Protein AF-A0A5J5BU52-F1 (afdb_monomer_lite)

pLDDT: mean 92.19, std 5.35, range [59.34, 97.56]

Radius of gyration: 17.43 Å; chains: 1; bounding box: 50×38×38 Å

Foldseek 3Di:
DWDWQWKDQAPVDIDGFFAPVQQVPWDQDPDNQKTARCDTPDPVSHRPIFGQQSQKDFQLRRAKIWTATVVQLKIKMKGFPDCPQAFDDRRDMDGAAHHHRDGDDDRFDCPPPHCVRPDDDDDVGDDDDDDDDMDMDMDGDDNPDDSCVNDDRD

InterPro domains:
  IPR010325 Rhamnogalacturonate lyase [PF06045] (3-49)
  IPR011013 Galactose mutarotase-like domain superfamily [SSF74650] (49-140)
  IPR014718 Glycoside hydrolase-type carbohydrate-binding [G3DSA:2.70.98.10] (10-143)

Structure (mmCIF, N/CA/C/O backbone):
data_AF-A0A5J5BU52-F1
#
_entry.id   AF-A0A5J5BU52-F1
#
loop_
_atom_site.group_PDB
_atom_site.id
_atom_site.type_symbol
_atom_site.label_atom_id
_atom_site.label_alt_id
_atom_site.label_comp_id
_atom_site.label_asym_id
_atom_site.label_entity_id
_atom_site.label_seq_id
_atom_site.pdbx_PDB_ins_code
_atom_site.Cartn_x
_atom_site.Cartn_y
_atom_site.Cartn_z
_atom_site.occupancy
_atom_site.B_iso_or_equiv
_atom_site.auth_seq_id
_atom_site.auth_comp_id
_atom_site.auth_asym_id
_atom_site.auth_atom_id
_atom_site.pdbx_PDB_model_num
ATOM 1 N N . MET A 1 1 ? -2.222 9.642 22.858 1.00 59.34 1 MET A N 1
ATOM 2 C CA . MET A 1 1 ? -1.343 9.165 21.768 1.00 59.34 1 MET A CA 1
ATOM 3 C C . MET A 1 1 ? -2.234 8.861 20.577 1.00 59.34 1 MET A C 1
ATOM 5 O O . MET A 1 1 ? -3.210 8.148 20.773 1.00 59.34 1 MET A O 1
ATOM 9 N N . ILE A 1 2 ? -1.954 9.452 19.412 1.00 63.47 2 ILE A N 1
ATOM 10 C CA . ILE A 1 2 ? -2.696 9.210 18.162 1.00 63.47 2 ILE A CA 1
ATOM 11 C C . ILE A 1 2 ? -2.453 7.757 17.750 1.00 63.47 2 ILE A C 1
ATOM 13 O O . ILE A 1 2 ? -1.299 7.331 17.735 1.00 63.47 2 ILE A O 1
ATOM 17 N N . ARG A 1 3 ? -3.508 6.996 17.443 1.00 82.25 3 ARG A N 1
ATOM 18 C CA . ARG A 1 3 ? -3.367 5.606 16.986 1.00 82.25 3 ARG A CA 1
ATOM 19 C C . ARG A 1 3 ? -4.139 5.368 15.695 1.00 82.25 3 ARG A C 1
ATOM 21 O O . ARG A 1 3 ? -5.368 5.311 15.680 1.00 82.25 3 ARG A O 1
ATOM 28 N N . PHE A 1 4 ? -3.401 5.253 14.605 1.00 90.44 4 PHE A N 1
ATOM 29 C CA . PHE A 1 4 ? -3.936 4.864 13.310 1.00 90.44 4 PHE A CA 1
ATOM 30 C C . PHE A 1 4 ? -4.100 3.347 13.292 1.00 90.44 4 PHE A C 1
ATOM 32 O O . PHE A 1 4 ? -3.116 2.617 13.343 1.00 90.44 4 PHE A O 1
ATOM 39 N N . HIS A 1 5 ? -5.346 2.889 13.255 1.00 90.56 5 HIS A N 1
ATOM 40 C CA . HIS A 1 5 ? -5.676 1.462 13.308 1.00 90.56 5 HIS A CA 1
ATOM 41 C C . HIS A 1 5 ? -6.376 0.972 12.053 1.00 90.56 5 HIS A C 1
ATOM 43 O O . HIS A 1 5 ? -6.448 -0.230 11.839 1.00 90.56 5 HIS A O 1
ATOM 49 N N . TYR A 1 6 ? -6.927 1.878 11.248 1.00 94.06 6 TYR A N 1
ATOM 50 C CA . TYR A 1 6 ? -7.741 1.516 10.102 1.00 94.06 6 TYR A CA 1
ATOM 51 C C . TYR A 1 6 ? -7.046 1.964 8.828 1.00 94.06 6 TYR A C 1
ATOM 53 O O . TYR A 1 6 ? -6.770 3.150 8.650 1.00 94.06 6 TYR A O 1
ATOM 61 N N . MET A 1 7 ? -6.773 1.001 7.963 1.00 95.50 7 MET A N 1
ATOM 62 C CA . MET A 1 7 ? -6.045 1.161 6.715 1.00 95.50 7 MET A CA 1
ATOM 63 C C . MET A 1 7 ? -6.998 0.946 5.541 1.00 95.50 7 MET A C 1
ATOM 65 O O . MET A 1 7 ? -7.914 0.121 5.617 1.00 95.50 7 MET A O 1
ATOM 69 N N . ALA A 1 8 ? -6.781 1.695 4.464 1.00 95.75 8 ALA A N 1
ATOM 70 C CA . ALA A 1 8 ? -7.504 1.577 3.208 1.00 95.75 8 ALA A CA 1
ATOM 71 C C . ALA A 1 8 ? -6.514 1.594 2.036 1.00 95.75 8 ALA A C 1
ATOM 73 O O . ALA A 1 8 ? -5.768 2.557 1.868 1.00 95.75 8 ALA A O 1
ATOM 74 N N . VAL A 1 9 ? -6.527 0.529 1.229 1.00 95.00 9 VAL A N 1
ATOM 75 C CA . VAL A 1 9 ? -5.696 0.393 0.010 1.00 95.00 9 VAL A CA 1
ATOM 76 C C . VAL A 1 9 ? -6.522 0.318 -1.272 1.00 95.00 9 VAL A C 1
ATOM 78 O O . VAL A 1 9 ? -5.978 0.353 -2.366 1.00 95.00 9 VAL A O 1
ATOM 81 N N . SER A 1 10 ? -7.839 0.162 -1.146 1.00 93.38 10 SER A N 1
ATOM 82 C CA . SER A 1 10 ? -8.827 0.322 -2.221 1.00 93.38 10 SER A CA 1
ATOM 83 C C . SER A 1 10 ? -10.210 0.485 -1.589 1.00 93.38 10 SER A C 1
ATOM 85 O O . SER A 1 10 ? -10.400 0.135 -0.418 1.00 93.38 10 SER A O 1
ATOM 87 N N . ASP A 1 11 ? -11.202 0.921 -2.361 1.00 91.88 11 ASP A N 1
ATOM 88 C CA . ASP A 1 11 ? -12.596 0.979 -1.899 1.00 91.88 11 ASP A CA 1
ATOM 89 C C . ASP A 1 11 ? -13.130 -0.376 -1.368 1.00 91.88 11 ASP A C 1
ATOM 91 O O . ASP A 1 11 ? -14.048 -0.403 -0.549 1.00 91.88 11 ASP A O 1
ATOM 95 N N . GLN A 1 12 ? -12.537 -1.505 -1.781 1.00 92.75 12 GLN A N 1
ATOM 96 C CA . GLN A 1 12 ? -12.938 -2.861 -1.372 1.00 92.75 12 GLN A CA 1
ATOM 97 C C . GLN A 1 12 ? -12.016 -3.505 -0.325 1.00 92.75 12 GLN A C 1
ATOM 99 O O . GLN A 1 12 ? -12.385 -4.509 0.282 1.00 92.75 12 GLN A O 1
ATOM 104 N N . ARG A 1 13 ? -10.815 -2.957 -0.110 1.00 93.31 13 ARG A N 1
ATOM 105 C CA . ARG A 1 13 ? -9.815 -3.506 0.819 1.00 93.31 13 ARG A CA 1
ATOM 106 C C . ARG A 1 13 ? -9.471 -2.464 1.861 1.00 93.31 13 ARG A C 1
ATOM 108 O O . ARG A 1 13 ? -8.596 -1.617 1.673 1.00 93.31 13 ARG A O 1
ATOM 115 N N . GLN A 1 14 ? -10.213 -2.550 2.953 1.00 94.19 14 GLN A N 1
ATOM 116 C CA . GLN A 1 14 ? -10.088 -1.687 4.110 1.00 94.19 14 GLN A CA 1
ATOM 117 C C . GLN A 1 14 ? -10.271 -2.537 5.354 1.00 94.19 14 GLN A C 1
ATOM 119 O O . GLN A 1 14 ? -11.160 -3.390 5.391 1.00 94.19 14 GLN A O 1
ATOM 124 N N . ARG A 1 15 ? -9.437 -2.331 6.366 1.00 93.56 15 ARG A N 1
ATOM 125 C CA . ARG A 1 15 ? -9.494 -3.151 7.575 1.00 93.56 15 ARG A CA 1
ATOM 126 C C . ARG A 1 15 ? -8.829 -2.470 8.752 1.00 93.56 15 ARG A C 1
ATOM 128 O O . ARG A 1 15 ? -8.018 -1.559 8.593 1.00 93.56 15 ARG A O 1
ATOM 135 N N . ILE A 1 16 ? -9.145 -2.986 9.934 1.00 94.00 16 ILE A N 1
ATOM 136 C CA . ILE A 1 16 ? -8.312 -2.771 11.108 1.00 94.00 16 ILE A CA 1
ATOM 137 C C . ILE A 1 16 ? -7.019 -3.570 10.917 1.00 94.00 16 ILE A C 1
ATOM 139 O O . ILE A 1 16 ? -7.052 -4.743 10.528 1.00 94.00 16 ILE A O 1
ATOM 143 N N . MET A 1 17 ? -5.890 -2.916 11.152 1.00 93.69 17 MET A N 1
ATOM 144 C CA . MET A 1 17 ? -4.565 -3.513 11.060 1.00 93.69 17 MET A CA 1
ATOM 145 C C . MET A 1 17 ? -3.993 -3.788 12.449 1.00 93.69 17 MET A C 1
ATOM 147 O O . MET A 1 17 ? -4.330 -3.072 13.400 1.00 93.69 17 MET A O 1
ATOM 151 N N . PRO A 1 18 ? -3.114 -4.795 12.569 1.00 93.31 18 PRO A N 1
ATOM 152 C CA . PRO A 1 18 ? -2.301 -4.974 13.762 1.00 93.31 18 PRO A CA 1
ATOM 153 C C . PRO A 1 18 ? -1.381 -3.765 13.993 1.00 93.31 18 PRO A C 1
ATOM 155 O O . PRO A 1 18 ? -1.137 -2.946 13.101 1.00 93.31 18 PRO A O 1
ATOM 158 N N . MET A 1 19 ? -0.862 -3.660 15.209 1.00 90.12 19 MET A N 1
ATOM 159 C CA . MET A 1 19 ? 0.170 -2.697 15.590 1.00 90.12 19 MET A CA 1
ATOM 160 C C . MET A 1 19 ? 1.555 -3.344 15.526 1.00 90.12 19 MET A C 1
ATOM 162 O O . MET A 1 19 ? 1.668 -4.558 15.654 1.00 90.12 19 MET A O 1
ATOM 166 N N . ASP A 1 20 ? 2.621 -2.544 15.431 1.00 88.69 20 ASP A N 1
ATOM 167 C CA . ASP A 1 20 ? 4.004 -3.063 15.402 1.00 88.69 20 ASP A CA 1
ATOM 168 C C . ASP A 1 20 ? 4.318 -3.994 16.583 1.00 88.69 20 ASP A C 1
ATOM 170 O O . ASP A 1 20 ? 4.891 -5.069 16.412 1.00 88.69 20 ASP A O 1
ATOM 174 N N . VAL A 1 21 ? 3.852 -3.620 17.778 1.00 90.75 21 VAL A N 1
ATOM 175 C CA . VAL A 1 21 ? 4.002 -4.407 19.014 1.00 90.75 21 VAL A CA 1
ATOM 176 C C . VAL A 1 21 ? 3.324 -5.782 18.941 1.00 90.75 21 VAL A C 1
ATOM 178 O O . VAL A 1 21 ? 3.733 -6.716 19.630 1.00 90.75 21 VAL A O 1
ATOM 181 N N . ASP A 1 22 ? 2.312 -5.954 18.086 1.00 91.62 22 ASP A N 1
ATOM 182 C CA . ASP A 1 22 ? 1.635 -7.243 17.928 1.00 91.62 22 ASP A CA 1
ATOM 183 C C . ASP A 1 22 ? 2.549 -8.265 17.240 1.00 91.62 22 ASP A C 1
ATOM 185 O O . ASP A 1 22 ? 2.469 -9.460 17.538 1.00 91.62 22 ASP A O 1
ATOM 189 N N . GLY A 1 23 ? 3.461 -7.794 16.381 1.00 87.75 23 GLY A N 1
ATOM 190 C CA . GLY A 1 23 ? 4.464 -8.613 15.706 1.00 87.75 23 GLY A CA 1
ATOM 191 C C . GLY A 1 23 ? 5.505 -9.207 16.657 1.00 87.75 23 GLY A C 1
ATOM 192 O O . GLY A 1 23 ? 5.964 -10.325 16.434 1.00 87.75 23 GLY A O 1
ATOM 193 N N . GLU A 1 24 ? 5.823 -8.527 17.764 1.00 90.19 24 GLU A N 1
ATOM 194 C CA . GLU A 1 24 ? 6.816 -8.991 18.751 1.00 90.19 24 GLU A CA 1
ATOM 195 C C . GLU A 1 24 ? 6.393 -10.284 19.461 1.00 90.19 24 GLU A C 1
ATOM 197 O O . GLU A 1 24 ? 7.229 -11.073 19.903 1.00 90.19 24 GLU A O 1
ATOM 202 N N . THR A 1 25 ? 5.082 -10.511 19.569 1.00 91.69 25 THR A N 1
ATOM 203 C CA . THR A 1 25 ? 4.501 -11.709 20.197 1.00 91.69 25 THR A CA 1
ATOM 204 C C . THR A 1 25 ? 3.878 -12.667 19.181 1.00 91.69 25 THR A C 1
ATOM 206 O O . THR A 1 25 ? 3.314 -13.704 19.554 1.00 91.69 25 THR A O 1
ATOM 209 N N . ALA A 1 26 ? 3.952 -12.335 17.893 1.00 94.75 26 ALA A N 1
ATOM 210 C CA . ALA A 1 26 ? 3.406 -13.151 16.827 1.00 94.75 26 ALA A CA 1
ATOM 211 C C . ALA A 1 26 ? 4.261 -14.405 16.588 1.00 94.75 26 ALA A C 1
ATOM 213 O O . ALA A 1 26 ? 5.469 -14.444 16.824 1.00 94.75 26 ALA A O 1
ATOM 214 N N . GLN A 1 27 ? 3.616 -15.463 16.108 1.00 96.62 27 GLN A N 1
ATOM 215 C CA . GLN A 1 27 ? 4.292 -16.684 15.700 1.00 96.62 27 GLN A CA 1
ATOM 216 C C . GLN A 1 27 ? 4.736 -16.534 14.246 1.00 96.62 27 GLN A C 1
ATOM 218 O O . GLN A 1 27 ? 3.895 -16.446 13.353 1.00 96.62 27 GLN A O 1
ATOM 223 N N . LYS A 1 28 ? 6.045 -16.554 14.000 1.00 95.50 28 LYS A N 1
ATOM 224 C CA . LYS A 1 28 ? 6.584 -16.605 12.638 1.00 95.50 28 LYS A CA 1
ATOM 225 C C . LYS A 1 28 ? 6.115 -17.878 11.921 1.00 95.50 28 LYS A C 1
ATOM 227 O O . LYS A 1 28 ? 6.121 -18.954 12.523 1.00 95.50 28 LYS A O 1
ATOM 232 N N . LEU A 1 29 ? 5.702 -17.738 10.665 1.00 95.62 29 LEU A N 1
ATOM 233 C CA . LEU A 1 29 ? 5.310 -18.850 9.799 1.00 95.62 29 LEU A CA 1
ATOM 234 C C . LEU A 1 29 ? 6.469 -19.247 8.868 1.00 95.62 29 LEU A C 1
ATOM 236 O O . LEU A 1 29 ? 7.588 -18.750 9.007 1.00 95.62 29 LEU A O 1
ATOM 240 N N . ASP A 1 30 ? 6.211 -20.162 7.934 1.00 94.81 30 ASP A N 1
ATOM 241 C CA . ASP A 1 30 ? 7.237 -20.690 7.024 1.00 94.81 30 ASP A CA 1
ATOM 242 C C . ASP A 1 30 ? 7.839 -19.603 6.120 1.00 94.81 30 ASP A C 1
ATOM 244 O O . ASP A 1 30 ? 9.037 -19.620 5.831 1.00 94.81 30 ASP A O 1
ATOM 248 N N . TYR A 1 31 ? 7.025 -18.624 5.715 1.00 91.75 31 TYR A N 1
ATOM 249 C CA . TYR A 1 31 ? 7.482 -17.459 4.963 1.00 91.75 31 TYR A CA 1
ATOM 250 C C . TYR A 1 31 ? 7.903 -16.340 5.919 1.00 91.75 31 TYR A C 1
ATOM 252 O O . TYR A 1 31 ? 7.151 -16.008 6.839 1.00 91.75 31 TYR A O 1
ATOM 260 N N . PRO A 1 32 ? 9.089 -15.735 5.731 1.00 89.19 32 PRO A N 1
ATOM 261 C CA . PRO A 1 32 ? 9.602 -14.737 6.660 1.00 89.19 32 PRO A CA 1
ATOM 262 C C . PRO A 1 32 ? 8.767 -13.455 6.714 1.00 89.19 32 PRO A C 1
ATOM 264 O O . PRO A 1 32 ? 8.849 -12.740 7.709 1.00 89.19 32 PRO A O 1
ATOM 267 N N . GLU A 1 33 ? 7.975 -13.184 5.680 1.00 90.62 33 GLU A N 1
ATOM 268 C CA . GLU A 1 33 ? 7.054 -12.055 5.592 1.00 90.62 33 GLU A CA 1
ATOM 269 C C . GLU A 1 33 ? 5.709 -12.284 6.293 1.00 90.62 33 GLU A C 1
ATOM 271 O O . GLU A 1 33 ? 4.949 -11.325 6.423 1.00 90.62 33 GLU A O 1
ATOM 276 N N . ALA A 1 34 ? 5.416 -13.514 6.733 1.00 94.00 34 ALA A N 1
ATOM 277 C CA . ALA A 1 34 ? 4.131 -13.898 7.302 1.00 94.00 34 ALA A CA 1
ATOM 278 C C . ALA A 1 34 ? 4.245 -14.273 8.785 1.00 94.00 34 ALA A C 1
ATOM 280 O O . ALA A 1 34 ? 5.073 -15.094 9.200 1.00 94.00 34 ALA A O 1
ATOM 281 N N . VAL A 1 35 ? 3.352 -13.715 9.596 1.00 95.44 35 VAL A N 1
ATOM 282 C CA . VAL A 1 35 ? 3.259 -13.998 11.029 1.00 95.44 35 VAL A CA 1
ATOM 283 C C . VAL A 1 35 ? 1.814 -14.258 11.432 1.00 95.44 35 VAL A C 1
ATOM 285 O O . VAL A 1 35 ? 0.881 -13.664 10.903 1.00 95.44 35 VAL A O 1
ATOM 288 N N . ARG A 1 36 ? 1.608 -15.146 12.404 1.00 97.12 36 ARG A N 1
ATOM 289 C CA . ARG A 1 36 ? 0.299 -15.391 13.010 1.00 97.12 36 ARG A CA 1
ATOM 290 C C . ARG A 1 36 ? 0.177 -14.660 14.337 1.00 97.12 36 ARG A C 1
ATOM 292 O O . ARG A 1 36 ? 0.970 -14.881 15.253 1.00 97.12 36 ARG A O 1
ATOM 299 N N . LEU A 1 37 ? -0.860 -13.847 14.480 1.00 96.75 37 LEU A N 1
ATOM 300 C CA . LEU A 1 37 ? -1.086 -13.033 15.671 1.00 96.75 37 LEU A CA 1
ATOM 301 C C . LEU A 1 37 ? -1.575 -13.909 16.831 1.00 96.75 37 LEU A C 1
ATOM 303 O O . LEU A 1 37 ? -2.679 -14.453 16.792 1.00 96.75 37 LEU A O 1
ATOM 307 N N . THR A 1 38 ? -0.768 -14.065 17.884 1.00 97.25 38 THR A N 1
ATOM 308 C CA . THR A 1 38 ? -1.120 -14.946 19.018 1.00 97.25 38 THR A CA 1
ATOM 309 C C . THR A 1 38 ? -1.726 -14.189 20.201 1.00 97.25 38 THR A C 1
ATOM 311 O O . THR A 1 38 ? -2.645 -14.696 20.856 1.00 97.25 38 THR A O 1
ATOM 314 N N . LYS A 1 39 ? -1.230 -12.974 20.465 1.00 95.94 39 LYS A N 1
ATOM 315 C CA . LYS A 1 39 ? -1.659 -12.082 21.552 1.00 95.94 39 LYS A CA 1
ATOM 316 C C . LYS A 1 39 ? -1.714 -10.613 21.086 1.00 95.94 39 LYS A C 1
ATOM 318 O O . LYS A 1 39 ? -1.041 -9.775 21.680 1.00 95.94 39 LYS A O 1
ATOM 323 N N . PRO A 1 40 ? -2.481 -10.293 20.028 1.00 94.75 40 PRO A N 1
ATOM 324 C CA . PRO A 1 40 ? -2.558 -8.925 19.528 1.00 94.75 40 PRO A CA 1
ATOM 325 C C . PRO A 1 40 ? -3.216 -7.981 20.541 1.00 94.75 40 PRO A C 1
ATOM 327 O O . PRO A 1 40 ? -4.086 -8.379 21.321 1.00 94.75 40 PRO A O 1
ATOM 330 N N . THR A 1 41 ? -2.837 -6.709 20.475 1.00 92.81 41 THR A N 1
ATOM 331 C CA . THR A 1 41 ? -3.437 -5.595 21.216 1.00 92.81 41 THR A CA 1
ATOM 332 C C . THR A 1 41 ? -4.922 -5.426 20.910 1.00 92.81 41 THR A C 1
ATOM 334 O O . THR A 1 41 ? -5.674 -5.043 21.807 1.00 92.81 41 THR A O 1
ATOM 337 N N . ASN A 1 42 ? -5.363 -5.751 19.687 1.00 92.94 42 ASN A N 1
ATOM 338 C CA . ASN A 1 42 ? -6.774 -5.947 19.358 1.00 92.94 42 ASN A CA 1
ATOM 339 C C . ASN A 1 42 ? -7.128 -7.451 19.375 1.00 92.94 42 ASN A C 1
ATOM 341 O O . ASN A 1 42 ? -6.740 -8.164 18.446 1.00 92.94 42 ASN A O 1
ATOM 345 N N . PRO A 1 43 ? -7.906 -7.939 20.363 1.00 95.06 43 PRO A N 1
ATOM 346 C CA . PRO A 1 43 ? -8.269 -9.353 20.476 1.00 95.06 43 PRO A CA 1
ATOM 347 C C . PRO A 1 43 ? -9.015 -9.933 19.269 1.00 95.06 43 PRO A C 1
ATOM 349 O O . PRO A 1 43 ? -8.949 -11.143 19.063 1.00 95.06 43 PRO A O 1
ATOM 352 N N . GLU A 1 44 ? -9.703 -9.104 18.476 1.00 96.00 44 GLU A N 1
ATOM 353 C CA . GLU A 1 44 ? -10.424 -9.550 17.274 1.00 96.00 44 GLU A CA 1
ATOM 354 C C . GLU A 1 44 ? -9.479 -10.092 16.194 1.00 96.00 44 GLU A C 1
ATOM 356 O O . GLU A 1 44 ? -9.861 -10.983 15.445 1.00 96.00 44 GLU A O 1
ATOM 361 N N . LEU A 1 45 ? -8.226 -9.624 16.168 1.00 95.50 45 LEU A N 1
ATOM 362 C CA . LEU A 1 45 ? -7.211 -10.054 15.202 1.00 95.50 45 LEU A CA 1
ATOM 363 C C . LEU A 1 45 ? -6.534 -11.377 15.600 1.00 95.50 45 LEU A C 1
ATOM 365 O O . LEU A 1 45 ? -5.630 -11.865 14.919 1.00 95.50 45 LEU A O 1
ATOM 369 N N . LYS A 1 46 ? -6.899 -11.959 16.747 1.00 97.31 46 LYS A N 1
ATOM 370 C CA . LYS A 1 46 ? -6.219 -13.143 17.272 1.00 97.31 46 LYS A CA 1
ATOM 371 C C . LYS A 1 46 ? -6.407 -14.337 16.340 1.00 97.31 46 LYS A C 1
ATOM 373 O O . LYS A 1 46 ? -7.517 -14.778 16.066 1.00 97.31 46 LYS A O 1
ATOM 378 N N . GLY A 1 47 ? -5.289 -14.941 15.957 1.00 96.75 47 GLY A N 1
ATOM 379 C CA . GLY A 1 47 ? -5.234 -16.109 15.090 1.00 96.75 47 GLY A CA 1
ATOM 380 C C . GLY A 1 47 ? -5.166 -15.776 13.604 1.00 96.75 47 GLY A C 1
ATOM 381 O O . GLY A 1 47 ? -4.898 -16.705 12.837 1.00 96.75 47 GLY A O 1
ATOM 382 N N . GLU A 1 48 ? -5.350 -14.508 13.220 1.00 96.00 48 GLU A N 1
ATOM 383 C CA . GLU A 1 48 ? -5.144 -14.040 11.852 1.00 96.00 48 GLU A CA 1
ATOM 384 C C . GLU A 1 48 ? -3.669 -14.109 11.450 1.00 96.00 48 GLU A C 1
ATOM 386 O O . GLU A 1 48 ? -2.764 -14.085 12.292 1.00 96.00 48 GLU A O 1
ATOM 391 N N . VAL A 1 49 ? -3.448 -14.202 10.140 1.00 94.81 49 VAL A N 1
ATOM 392 C CA . VAL A 1 49 ? -2.125 -14.109 9.529 1.00 94.81 49 VAL A CA 1
ATOM 393 C C . VAL A 1 49 ? -1.960 -12.705 8.971 1.00 94.81 49 VAL A C 1
ATOM 395 O O . VAL A 1 49 ? -2.738 -12.294 8.110 1.00 94.81 49 VAL A O 1
ATOM 398 N N . ASP A 1 50 ? -0.950 -12.000 9.461 1.00 93.31 50 ASP A N 1
ATOM 399 C CA . ASP A 1 50 ? -0.456 -10.760 8.875 1.00 93.31 50 ASP A CA 1
ATOM 400 C C . ASP A 1 50 ? 0.692 -11.105 7.925 1.00 93.31 50 ASP A C 1
ATOM 402 O O . ASP A 1 50 ? 1.584 -11.882 8.274 1.00 93.31 50 ASP A O 1
ATOM 406 N N . ASP A 1 51 ? 0.633 -10.582 6.705 1.00 92.38 51 ASP A N 1
ATOM 407 C CA . ASP A 1 51 ? 1.646 -10.804 5.677 1.00 92.38 51 ASP A CA 1
ATOM 408 C C . ASP A 1 51 ? 1.862 -9.507 4.895 1.00 92.38 51 ASP A C 1
ATOM 410 O O . ASP A 1 51 ? 0.911 -8.866 4.432 1.00 92.38 51 ASP A O 1
ATOM 414 N N . LYS A 1 52 ? 3.137 -9.148 4.725 1.00 86.44 52 LYS A N 1
ATOM 415 C CA . LYS A 1 52 ? 3.608 -7.957 4.006 1.00 86.44 52 LYS A CA 1
ATOM 416 C C . LYS A 1 52 ? 2.915 -7.734 2.651 1.00 86.44 52 LYS A C 1
ATOM 418 O O . LYS A 1 52 ? 2.682 -6.590 2.259 1.00 86.44 52 LYS A O 1
ATOM 423 N N . TYR A 1 53 ? 2.607 -8.796 1.912 1.00 92.19 53 TYR A N 1
ATOM 424 C CA . TYR A 1 53 ? 2.056 -8.737 0.559 1.00 92.19 53 TYR A CA 1
ATOM 425 C C . TYR A 1 53 ? 0.528 -8.585 0.515 1.00 92.19 53 TYR A C 1
ATOM 427 O O . TYR A 1 53 ? -0.011 -8.270 -0.551 1.00 92.19 53 TYR A O 1
ATOM 435 N N . GLN A 1 54 ? -0.183 -8.706 1.646 1.00 91.75 54 GLN A N 1
ATOM 436 C CA . GLN A 1 54 ? -1.642 -8.492 1.709 1.00 91.75 54 GLN A CA 1
ATOM 437 C C . GLN A 1 54 ? -2.053 -7.068 1.309 1.00 91.75 54 GLN A C 1
ATOM 439 O O . GLN A 1 54 ? -3.158 -6.849 0.809 1.00 91.75 54 GLN A O 1
ATOM 444 N N . CYS A 1 55 ? -1.148 -6.106 1.486 1.00 93.31 55 CYS A N 1
ATOM 445 C CA . CYS A 1 55 ? -1.332 -4.706 1.115 1.00 93.31 55 CYS A CA 1
ATOM 446 C C . CYS A 1 55 ? -0.706 -4.355 -0.248 1.00 93.31 55 CYS A C 1
ATOM 448 O O . CYS A 1 55 ? -0.413 -3.187 -0.507 1.00 93.31 55 CYS A O 1
ATOM 450 N N . SER A 1 56 ? -0.467 -5.332 -1.127 1.00 95.56 56 SER A N 1
ATOM 451 C CA . SER A 1 56 ? -0.033 -5.051 -2.501 1.00 95.56 56 SER A CA 1
ATOM 452 C C . SER A 1 56 ? -1.210 -4.772 -3.444 1.00 95.56 56 SER A C 1
ATOM 454 O O . SER A 1 56 ? -2.342 -5.219 -3.219 1.00 95.56 56 SER A O 1
ATOM 456 N N . CYS A 1 57 ? -0.973 -4.005 -4.504 1.00 95.31 57 CYS A N 1
ATOM 457 C CA . CYS A 1 57 ? -1.930 -3.813 -5.591 1.00 95.31 57 CYS A CA 1
ATOM 458 C C . CYS A 1 57 ? -1.213 -3.612 -6.927 1.00 95.31 57 CYS A C 1
ATOM 460 O O . CYS A 1 57 ? -0.013 -3.344 -6.952 1.00 95.31 57 CYS A O 1
ATOM 462 N N . ASP A 1 58 ? -1.960 -3.761 -8.020 1.00 95.94 58 ASP A N 1
ATOM 463 C CA . ASP A 1 58 ? -1.482 -3.429 -9.358 1.00 95.94 58 ASP A CA 1
ATOM 464 C C . ASP A 1 58 ? -1.279 -1.910 -9.472 1.00 95.94 58 ASP A C 1
ATOM 466 O O . ASP A 1 58 ? -2.152 -1.130 -9.079 1.00 95.94 58 ASP A O 1
ATOM 470 N N . ASP A 1 59 ? -0.175 -1.477 -10.079 1.00 95.06 59 ASP A N 1
ATOM 471 C CA . ASP A 1 59 ? 0.175 -0.060 -10.215 1.00 95.06 59 ASP A CA 1
ATOM 472 C C . ASP A 1 59 ? -0.925 0.754 -10.907 1.00 95.06 59 ASP A C 1
ATOM 474 O O . ASP A 1 59 ? -1.186 1.899 -10.537 1.00 95.06 59 ASP A O 1
ATOM 478 N N . LYS A 1 60 ? -1.640 0.170 -11.879 1.00 95.06 60 LYS A N 1
ATOM 479 C CA . LYS A 1 60 ? -2.777 0.836 -12.542 1.00 95.06 60 LYS A CA 1
ATOM 480 C C . LYS A 1 60 ? -3.892 1.264 -11.574 1.00 95.06 60 LYS A C 1
ATOM 482 O O . LYS A 1 60 ? -4.597 2.227 -11.875 1.00 95.06 60 LYS A O 1
ATOM 487 N N . ASP A 1 61 ? -4.038 0.566 -10.449 1.00 95.38 61 ASP A N 1
ATOM 488 C CA . ASP A 1 61 ? -5.065 0.811 -9.433 1.00 95.38 61 ASP A CA 1
ATOM 489 C C . ASP A 1 61 ? -4.503 1.558 -8.207 1.00 95.38 61 ASP A C 1
ATOM 491 O O . ASP A 1 61 ? -5.267 2.029 -7.368 1.00 95.38 61 ASP A O 1
ATOM 495 N N . ASN A 1 62 ? -3.179 1.704 -8.094 1.00 95.00 62 ASN A N 1
ATOM 496 C CA . ASN A 1 62 ? -2.497 2.355 -6.975 1.00 95.00 62 ASN A CA 1
ATOM 497 C C . ASN A 1 62 ? -2.601 3.889 -7.049 1.00 95.00 62 ASN A C 1
ATOM 499 O O . ASN A 1 62 ? -1.642 4.569 -7.415 1.00 95.00 62 ASN A O 1
ATOM 503 N N . ARG A 1 63 ? -3.781 4.450 -6.753 1.00 94.56 63 ARG A N 1
ATOM 504 C CA . ARG A 1 63 ? -4.026 5.901 -6.865 1.00 94.56 63 ARG A CA 1
ATOM 505 C C . ARG A 1 63 ? -4.029 6.612 -5.524 1.00 94.56 63 ARG A C 1
ATOM 507 O O . ARG A 1 63 ? -3.361 7.634 -5.385 1.00 94.56 63 ARG A O 1
ATOM 514 N N . VAL A 1 64 ? -4.805 6.111 -4.567 1.00 96.44 64 VAL A N 1
ATOM 515 C CA . VAL A 1 64 ? -4.918 6.680 -3.222 1.00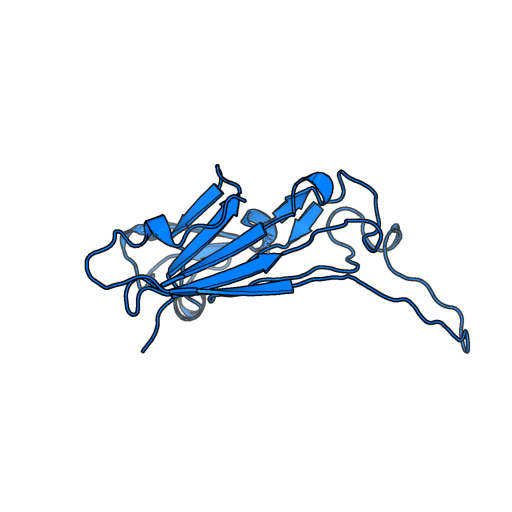 96.44 64 VAL A CA 1
ATOM 516 C C . VAL A 1 64 ? -4.962 5.544 -2.215 1.00 96.44 64 VAL A C 1
ATOM 518 O O . VAL A 1 64 ? -5.745 4.612 -2.356 1.00 96.44 64 VAL A O 1
ATOM 521 N N . HIS A 1 65 ? -4.146 5.637 -1.175 1.00 97.06 65 HIS A N 1
ATOM 522 C CA . HIS A 1 65 ? -4.164 4.704 -0.053 1.00 97.06 65 HIS A CA 1
ATOM 523 C C . HIS A 1 65 ? -3.688 5.401 1.207 1.00 97.06 65 HIS A C 1
ATOM 525 O O . HIS A 1 65 ? -2.984 6.411 1.157 1.00 97.06 65 HIS A O 1
ATOM 531 N N . GLY A 1 66 ? -4.085 4.887 2.360 1.00 96.38 66 GLY A N 1
ATOM 532 C CA . GLY A 1 66 ? -3.815 5.589 3.596 1.00 96.38 66 GLY A CA 1
ATOM 533 C C . GLY A 1 66 ? -4.445 4.966 4.817 1.00 96.38 66 GLY A C 1
ATOM 534 O O . GLY A 1 66 ? -4.874 3.812 4.828 1.00 96.38 66 GLY A O 1
ATOM 535 N N . TRP A 1 67 ? -4.471 5.772 5.867 1.00 96.00 67 TRP A N 1
ATOM 536 C CA . TRP A 1 67 ? -4.909 5.367 7.188 1.00 96.00 67 TRP A CA 1
ATOM 537 C C . TRP A 1 67 ? -5.759 6.445 7.826 1.00 96.00 67 TRP A C 1
ATOM 539 O O . TRP A 1 67 ? -5.573 7.639 7.588 1.00 96.00 67 TRP A O 1
ATOM 549 N N . ILE A 1 68 ? -6.640 6.011 8.720 1.00 94.69 68 ILE A N 1
ATOM 550 C CA . ILE A 1 68 ? -7.412 6.897 9.579 1.00 94.69 68 ILE A CA 1
ATOM 551 C C . ILE A 1 68 ? -7.189 6.545 11.051 1.00 94.69 68 ILE A C 1
ATOM 553 O O . ILE A 1 68 ? -7.029 5.385 11.446 1.00 94.69 68 ILE A O 1
ATOM 557 N N . CYS A 1 69 ? -7.172 7.586 11.868 1.00 91.56 69 CYS A N 1
ATOM 558 C CA . CYS A 1 69 ? -7.239 7.526 13.312 1.00 91.56 69 CYS A CA 1
ATOM 559 C C . CYS A 1 69 ? -8.635 7.988 13.733 1.00 91.56 69 CYS A C 1
ATOM 561 O O . CYS A 1 69 ? -9.188 8.929 13.165 1.00 91.56 69 CYS A O 1
ATOM 563 N N . TYR A 1 70 ? -9.215 7.308 14.718 1.00 88.38 70 TYR A N 1
ATOM 564 C CA . TYR A 1 70 ? -10.504 7.693 15.286 1.00 88.38 70 TYR A CA 1
ATOM 565 C C . TYR A 1 70 ? -10.352 8.828 16.309 1.00 88.38 70 TYR A C 1
ATOM 567 O O . TYR A 1 70 ? -11.215 9.698 16.396 1.00 88.38 70 TYR A O 1
ATOM 575 N N . GLU A 1 71 ? -9.242 8.835 17.055 1.00 87.12 71 GLU A N 1
ATOM 576 C CA . GLU A 1 71 ? -8.989 9.757 18.164 1.00 87.12 71 GLU A CA 1
ATOM 577 C C . GLU A 1 71 ? -7.510 10.196 18.210 1.00 87.12 71 GLU A C 1
ATOM 579 O O . GLU A 1 71 ? -6.649 9.453 18.700 1.00 87.12 71 GLU A O 1
ATOM 584 N N . PRO A 1 72 ? -7.183 11.413 17.731 1.00 88.81 72 PRO A N 1
ATOM 585 C CA . PRO A 1 72 ? -8.059 12.371 17.050 1.00 88.81 72 PRO A CA 1
ATOM 586 C C . PRO A 1 72 ? -8.533 11.863 15.680 1.00 88.81 72 PRO A C 1
ATOM 588 O O . PRO A 1 72 ? -7.861 11.052 15.048 1.00 88.81 72 PRO A O 1
ATOM 591 N N . ALA A 1 73 ? -9.676 12.373 15.214 1.00 92.12 73 ALA A N 1
ATOM 592 C CA . ALA A 1 73 ? -10.274 12.000 13.935 1.00 92.12 73 ALA A CA 1
ATOM 593 C C . ALA A 1 73 ? -9.496 12.612 12.754 1.00 92.12 73 ALA A C 1
ATOM 595 O O . ALA A 1 73 ? -9.890 13.637 12.200 1.00 92.12 73 ALA A O 1
ATOM 596 N N . VAL A 1 74 ? -8.379 11.981 12.387 1.00 93.94 74 VAL A N 1
ATOM 597 C CA . VAL A 1 74 ? -7.460 12.429 11.330 1.00 93.94 74 VAL A CA 1
ATOM 598 C C . VAL A 1 74 ? -7.154 11.310 10.341 1.00 93.94 74 VAL A C 1
ATOM 600 O O . VAL A 1 74 ? -7.152 10.136 10.707 1.00 93.94 74 VAL A O 1
ATOM 603 N N . GLY A 1 75 ? -6.865 11.664 9.093 1.00 94.69 75 GLY A N 1
ATOM 604 C CA . GLY A 1 75 ? -6.406 10.741 8.061 1.00 94.69 75 GLY A CA 1
ATOM 605 C C . GLY A 1 75 ? -5.087 11.191 7.443 1.00 94.69 75 GLY A C 1
ATOM 606 O O . GLY A 1 75 ? -4.805 12.391 7.378 1.00 94.69 75 GLY A O 1
ATOM 607 N N . PHE A 1 76 ? -4.285 10.227 6.992 1.00 94.75 76 PHE A N 1
ATOM 608 C CA . PHE A 1 76 ? -3.114 10.474 6.155 1.00 94.75 76 PHE A CA 1
ATOM 609 C C . PHE A 1 76 ? -3.129 9.564 4.933 1.00 94.75 76 PHE A C 1
ATOM 611 O O . PHE A 1 76 ? -3.434 8.375 5.035 1.00 94.75 76 PHE A O 1
ATOM 618 N N . TRP A 1 77 ? -2.790 10.135 3.783 1.00 96.75 77 TRP A N 1
ATOM 619 C CA . TRP A 1 77 ? -2.986 9.508 2.483 1.00 96.75 77 TRP A CA 1
ATOM 620 C C . TRP A 1 77 ? -1.781 9.741 1.586 1.00 96.75 77 TRP A C 1
ATOM 622 O O . TRP A 1 77 ? -1.252 10.852 1.529 1.00 96.75 77 TRP A O 1
ATOM 632 N N . MET A 1 78 ? -1.383 8.702 0.864 1.00 97.56 78 MET A N 1
ATOM 633 C CA . MET A 1 78 ? -0.486 8.778 -0.279 1.00 97.56 78 MET A CA 1
ATOM 634 C C . MET A 1 78 ? -1.329 8.872 -1.549 1.00 97.56 78 MET A C 1
ATOM 636 O O . MET A 1 78 ? -2.301 8.135 -1.699 1.00 97.56 78 MET A O 1
ATOM 640 N N . ILE A 1 79 ? -0.967 9.785 -2.448 1.00 97.44 79 ILE A N 1
ATOM 641 C CA . ILE A 1 79 ? -1.649 9.991 -3.724 1.00 97.44 79 ILE A CA 1
ATOM 642 C C . ILE A 1 79 ? -0.628 9.881 -4.853 1.00 97.44 79 ILE A C 1
ATOM 644 O O . ILE A 1 79 ? 0.301 10.690 -4.946 1.00 97.44 79 ILE A O 1
ATOM 648 N N . THR A 1 80 ? -0.867 8.929 -5.747 1.00 96.25 80 THR A N 1
ATOM 649 C CA . THR A 1 80 ? -0.091 8.695 -6.963 1.00 96.25 80 THR A CA 1
ATOM 650 C C . THR A 1 80 ? -0.968 9.027 -8.179 1.00 96.25 80 THR A C 1
ATOM 652 O O . THR A 1 80 ? -1.788 8.219 -8.615 1.00 96.25 80 THR A O 1
ATOM 655 N N . PRO A 1 81 ? -0.863 10.247 -8.733 1.00 94.38 81 PRO A N 1
ATOM 656 C CA . PRO A 1 81 ? -1.705 10.700 -9.842 1.00 94.38 81 PRO A CA 1
ATOM 657 C C . PRO A 1 81 ? -1.316 10.089 -11.197 1.00 94.38 81 PRO A C 1
ATOM 659 O O . PRO A 1 81 ? -2.127 10.112 -12.123 1.00 94.38 81 PRO A O 1
ATOM 662 N N . SER A 1 82 ? -0.083 9.589 -11.327 1.00 92.56 82 SER A N 1
ATOM 663 C CA . SER A 1 82 ? 0.516 9.108 -12.573 1.00 92.56 82 SER A CA 1
ATOM 664 C C . SER A 1 82 ? 1.389 7.886 -12.309 1.00 92.56 82 SER A C 1
ATOM 666 O O . SER A 1 82 ? 2.072 7.832 -11.294 1.00 92.56 82 SER A O 1
ATOM 668 N N . ASN A 1 83 ? 1.398 6.945 -13.254 1.00 93.19 83 ASN A N 1
ATOM 669 C CA . ASN A 1 83 ? 2.254 5.755 -13.237 1.00 93.19 83 ASN A CA 1
ATOM 670 C C . ASN A 1 83 ? 3.477 5.883 -14.160 1.00 93.19 83 ASN A C 1
ATOM 672 O O . ASN A 1 83 ? 4.212 4.919 -14.345 1.00 93.19 83 ASN A O 1
ATOM 676 N N . GLU A 1 84 ? 3.716 7.054 -14.761 1.00 93.19 84 GLU A N 1
ATOM 677 C CA . GLU A 1 84 ? 4.785 7.255 -15.758 1.00 93.19 84 GLU A CA 1
ATOM 678 C C . GLU A 1 84 ? 6.204 6.995 -15.225 1.00 93.19 84 GLU A C 1
ATOM 680 O O . GLU A 1 84 ? 7.149 6.797 -15.992 1.00 93.19 84 GLU A O 1
ATOM 685 N N . PHE A 1 85 ? 6.363 6.998 -13.902 1.00 92.25 85 PHE A N 1
ATOM 686 C CA . PHE A 1 85 ? 7.638 6.770 -13.241 1.00 92.25 85 PHE A CA 1
ATOM 687 C C . PHE A 1 85 ? 7.825 5.339 -12.715 1.00 92.25 85 PHE A C 1
ATOM 689 O O . PHE A 1 85 ? 8.956 5.014 -12.345 1.00 92.25 85 PHE A O 1
ATOM 696 N N . HIS A 1 86 ? 6.779 4.502 -12.724 1.00 92.94 86 HIS A N 1
ATOM 697 C CA . HIS A 1 86 ? 6.838 3.092 -12.326 1.00 92.94 86 HIS A CA 1
ATOM 698 C C . HIS A 1 86 ? 7.430 2.206 -13.433 1.00 92.94 86 HIS A C 1
ATOM 700 O O . HIS A 1 86 ? 7.474 2.569 -14.612 1.00 92.94 86 HIS A O 1
ATOM 706 N N . THR A 1 87 ? 7.910 1.024 -13.049 1.00 91.31 87 THR A N 1
ATOM 707 C CA . THR A 1 87 ? 8.474 0.015 -13.957 1.00 91.31 87 THR A CA 1
ATOM 708 C C . THR A 1 87 ? 7.566 -1.212 -14.031 1.00 91.31 87 THR A C 1
ATOM 710 O O . THR A 1 87 ? 6.740 -1.433 -13.163 1.00 91.31 87 THR A O 1
ATOM 713 N N . GLY A 1 88 ? 7.691 -2.035 -15.077 1.00 92.81 88 GLY A N 1
ATOM 714 C CA . GLY A 1 88 ? 6.945 -3.303 -15.175 1.00 92.81 88 GLY A CA 1
ATOM 715 C C . GLY A 1 88 ? 5.522 -3.208 -15.741 1.00 92.81 88 GLY A C 1
ATOM 716 O O . GLY A 1 88 ? 4.914 -4.240 -16.013 1.00 92.81 88 GLY A O 1
ATOM 717 N N . GLY A 1 89 ? 5.019 -2.000 -16.006 1.00 92.88 89 GLY A N 1
ATOM 718 C CA . GLY A 1 89 ? 3.729 -1.787 -16.667 1.00 92.88 89 GLY A CA 1
ATOM 719 C C . GLY A 1 89 ? 2.522 -1.877 -15.721 1.00 92.88 89 GLY A C 1
ATOM 720 O O . GLY A 1 89 ? 2.679 -2.042 -14.519 1.00 92.88 89 GLY A O 1
ATOM 721 N N . PRO A 1 90 ? 1.288 -1.760 -16.244 1.00 94.69 90 PRO A N 1
ATOM 722 C CA . PRO A 1 90 ? 0.089 -1.516 -15.433 1.00 94.69 90 PRO A CA 1
ATOM 723 C C . PRO A 1 90 ? -0.276 -2.638 -14.449 1.00 94.69 90 PRO A C 1
ATOM 725 O O . PRO A 1 90 ? -0.948 -2.365 -13.460 1.00 94.69 90 PRO A O 1
ATOM 728 N N . PHE A 1 91 ? 0.136 -3.878 -14.722 1.00 95.69 91 PHE A N 1
ATOM 729 C CA . PHE A 1 91 ? -0.130 -5.047 -13.873 1.00 95.69 91 PHE A CA 1
ATOM 730 C C . PHE A 1 91 ? 1.033 -5.383 -12.936 1.00 95.69 91 PHE A C 1
ATOM 732 O O . PHE A 1 91 ? 0.993 -6.399 -12.243 1.00 95.69 91 PHE A O 1
ATOM 739 N N . LYS A 1 92 ? 2.098 -4.571 -12.928 1.00 95.12 92 LYS A N 1
ATOM 740 C CA . LYS A 1 92 ? 3.143 -4.715 -11.923 1.00 95.12 92 LYS A CA 1
ATOM 741 C C . LYS A 1 92 ? 2.518 -4.466 -10.557 1.00 95.12 92 LYS A C 1
ATOM 743 O O . LYS A 1 92 ? 1.805 -3.488 -10.366 1.00 95.12 92 LYS A O 1
ATOM 748 N N . GLN A 1 93 ? 2.774 -5.384 -9.635 1.00 95.12 93 GLN A N 1
ATOM 749 C CA . GLN A 1 93 ? 2.292 -5.283 -8.270 1.00 95.12 93 GLN A CA 1
ATOM 750 C C . GLN A 1 93 ? 3.359 -4.699 -7.366 1.00 95.12 93 GLN A C 1
ATOM 752 O O . GLN A 1 93 ? 4.523 -5.117 -7.404 1.00 95.12 93 GLN A O 1
ATOM 757 N N . ASP A 1 94 ? 2.944 -3.780 -6.509 1.00 95.31 94 ASP A N 1
ATOM 758 C CA . ASP A 1 94 ? 3.800 -3.202 -5.492 1.00 95.31 94 ASP A CA 1
ATOM 759 C C . ASP A 1 94 ? 3.053 -2.951 -4.187 1.00 95.31 94 ASP A C 1
ATOM 761 O O . ASP A 1 94 ? 1.831 -3.057 -4.091 1.00 95.31 94 ASP A O 1
ATOM 765 N N . LEU A 1 95 ? 3.830 -2.717 -3.134 1.00 95.31 95 LEU A N 1
ATOM 766 C CA . LEU A 1 95 ? 3.312 -2.523 -1.786 1.00 95.31 95 LEU A CA 1
ATOM 767 C C . LEU A 1 95 ? 2.752 -1.112 -1.638 1.00 95.31 95 LEU A C 1
ATOM 769 O O . LEU A 1 95 ? 3.373 -0.146 -2.078 1.00 95.31 95 LEU A O 1
ATOM 773 N N . THR A 1 96 ? 1.624 -0.986 -0.946 1.00 95.62 96 THR A N 1
ATOM 774 C CA . THR A 1 96 ? 1.000 0.319 -0.683 1.00 95.62 96 THR A CA 1
ATOM 775 C C . THR A 1 96 ? 1.046 0.698 0.790 1.00 95.62 96 THR A C 1
ATOM 777 O O . THR A 1 96 ? 1.372 1.829 1.131 1.00 95.62 96 THR A O 1
ATOM 780 N N . SER A 1 97 ? 0.755 -0.224 1.701 1.00 93.25 97 SER A N 1
ATOM 781 C CA . SER A 1 97 ? 0.765 0.014 3.151 1.00 93.25 97 SER A CA 1
ATOM 782 C C . SER A 1 97 ? 1.333 -1.188 3.897 1.00 93.25 97 SER A C 1
ATOM 784 O O . SER A 1 97 ? 1.566 -2.232 3.293 1.00 93.25 97 SER A O 1
ATOM 786 N N . HIS A 1 98 ? 1.602 -1.029 5.191 1.00 89.12 98 HIS A N 1
ATOM 787 C CA . HIS A 1 98 ? 2.212 -2.070 6.022 1.00 89.12 98 HIS A CA 1
ATOM 788 C C . HIS A 1 98 ? 1.738 -1.982 7.481 1.00 89.12 98 HIS A C 1
ATOM 790 O O . HIS A 1 98 ? 1.233 -0.935 7.884 1.00 89.12 98 HIS A O 1
ATOM 796 N N . VAL A 1 99 ? 1.911 -3.050 8.272 1.00 88.31 99 VAL A N 1
ATOM 797 C CA . VAL A 1 99 ? 1.722 -2.998 9.735 1.00 88.31 99 VAL A CA 1
ATOM 798 C C . VAL A 1 99 ? 2.567 -1.877 10.345 1.00 88.31 99 VAL A C 1
ATOM 800 O O . VAL A 1 99 ? 3.655 -1.594 9.833 1.00 88.31 99 VAL A O 1
ATOM 803 N N . GLY A 1 100 ? 2.021 -1.240 11.389 1.00 83.06 100 GLY A N 1
ATOM 804 C CA . GLY A 1 100 ? 2.525 0.025 11.924 1.00 83.06 100 GLY A CA 1
ATOM 805 C C . GLY A 1 100 ? 2.212 1.140 10.942 1.00 83.06 100 GLY A C 1
ATOM 806 O O . GLY A 1 100 ? 2.741 1.097 9.843 1.00 83.06 100 GLY A O 1
ATOM 807 N N . PRO A 1 101 ? 1.346 2.112 11.269 1.00 89.00 101 PRO A N 1
ATOM 808 C CA . PRO A 1 101 ? 0.651 2.964 10.300 1.00 89.00 101 PRO A CA 1
ATOM 809 C C . PRO A 1 101 ? 1.572 3.620 9.262 1.00 89.00 101 PRO A C 1
ATOM 811 O O . PRO A 1 101 ? 2.038 4.747 9.429 1.00 89.00 101 PRO A O 1
ATOM 814 N N . THR A 1 102 ? 1.796 2.897 8.165 1.00 91.69 102 THR A N 1
ATOM 815 C CA . THR A 1 102 ? 2.825 3.166 7.162 1.00 91.69 102 THR A CA 1
ATOM 816 C C . THR A 1 102 ? 2.164 3.179 5.800 1.00 91.69 102 THR A C 1
ATOM 818 O O . THR A 1 102 ? 1.443 2.248 5.434 1.00 91.69 102 THR A O 1
ATOM 821 N N . VAL A 1 103 ? 2.445 4.231 5.037 1.00 94.69 103 VAL A N 1
ATOM 822 C CA . VAL A 1 103 ? 2.192 4.289 3.596 1.00 94.69 103 VAL A CA 1
ATOM 823 C C . VAL A 1 103 ? 3.517 4.203 2.861 1.00 94.69 103 VAL A C 1
ATOM 825 O O . VAL A 1 103 ? 4.509 4.815 3.252 1.00 94.69 103 VAL A O 1
ATOM 828 N N . LEU A 1 104 ? 3.519 3.445 1.778 1.00 95.00 104 LEU A N 1
ATOM 829 C CA . LEU A 1 104 ? 4.643 3.261 0.880 1.00 95.00 104 LEU A CA 1
ATOM 830 C C . LEU A 1 104 ? 4.315 3.929 -0.455 1.00 95.00 104 LEU A C 1
ATOM 832 O O . LEU A 1 104 ? 3.178 3.891 -0.923 1.00 95.00 104 LEU A O 1
ATOM 836 N N . SER A 1 105 ? 5.328 4.537 -1.062 1.00 94.69 105 SER A N 1
ATOM 837 C CA . SER A 1 105 ? 5.306 4.957 -2.460 1.00 94.69 105 SER A CA 1
ATOM 838 C C . SER A 1 105 ? 6.467 4.257 -3.152 1.00 94.69 105 SER A C 1
ATOM 840 O O . SER A 1 105 ? 7.631 4.612 -2.962 1.00 94.69 105 SER A O 1
ATOM 842 N N . MET A 1 106 ? 6.154 3.172 -3.855 1.00 93.44 106 MET A N 1
ATOM 843 C CA . MET A 1 106 ? 7.151 2.309 -4.479 1.00 93.44 106 MET A CA 1
ATOM 844 C C . MET A 1 106 ? 7.520 2.869 -5.846 1.00 93.44 106 MET A C 1
ATOM 846 O O . MET A 1 106 ? 6.714 2.847 -6.757 1.00 93.44 106 MET A O 1
ATOM 850 N N . PHE A 1 107 ? 8.744 3.365 -6.008 1.00 91.94 107 PHE A N 1
ATOM 851 C CA . PHE A 1 107 ? 9.186 3.909 -7.297 1.00 91.94 107 PHE A CA 1
ATOM 852 C C . PHE A 1 107 ? 9.708 2.830 -8.244 1.00 91.94 107 PHE A C 1
ATOM 854 O O . PHE A 1 107 ? 9.366 2.807 -9.424 1.00 91.94 107 PHE A O 1
ATOM 861 N N . VAL A 1 108 ? 10.557 1.947 -7.717 1.00 92.19 108 VAL A N 1
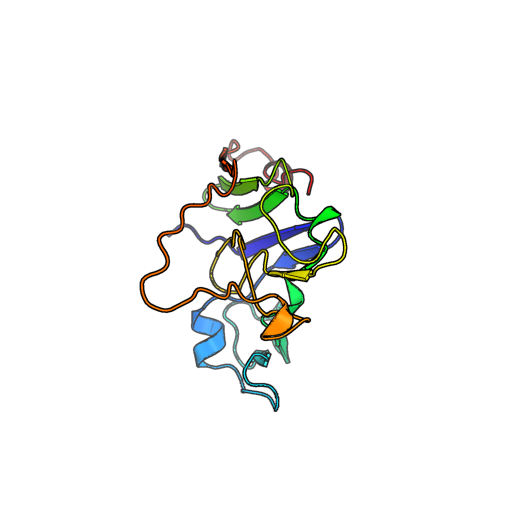ATOM 862 C CA . VAL A 1 108 ? 11.076 0.761 -8.400 1.00 92.19 108 VAL A CA 1
ATOM 863 C C . VAL A 1 108 ? 11.231 -0.337 -7.361 1.00 92.19 108 VAL A C 1
ATOM 865 O O . VAL A 1 108 ? 11.723 -0.090 -6.257 1.00 92.19 108 VAL A O 1
ATOM 868 N N . SER A 1 109 ? 10.848 -1.559 -7.709 1.00 93.25 109 SER A N 1
ATOM 869 C CA . SER A 1 109 ? 11.032 -2.717 -6.845 1.00 93.25 109 SER A CA 1
ATOM 870 C C . SER A 1 109 ? 11.295 -3.983 -7.651 1.00 93.25 109 SER A C 1
ATOM 872 O O . SER A 1 109 ? 11.020 -4.064 -8.847 1.00 93.25 109 SER A O 1
ATOM 874 N N . LYS A 1 110 ? 11.796 -4.999 -6.948 1.00 94.69 110 LYS A N 1
ATOM 875 C CA . LYS A 1 110 ? 11.942 -6.364 -7.464 1.00 94.69 110 LYS A CA 1
ATOM 876 C C . LYS A 1 110 ? 10.724 -7.241 -7.151 1.00 94.69 110 LYS A C 1
ATOM 878 O O . LYS A 1 110 ? 10.732 -8.431 -7.462 1.00 94.69 110 LYS A O 1
ATOM 883 N N . HIS A 1 111 ? 9.692 -6.695 -6.500 1.00 93.81 111 HIS A N 1
ATOM 884 C CA . HIS A 1 111 ? 8.529 -7.480 -6.091 1.00 93.81 111 HIS A CA 1
ATOM 885 C C . HIS A 1 111 ? 7.866 -8.104 -7.325 1.00 93.81 111 HIS A C 1
ATOM 887 O O . HIS A 1 111 ? 7.628 -7.412 -8.311 1.00 93.81 111 HIS A O 1
ATOM 893 N N . TYR A 1 112 ? 7.598 -9.409 -7.274 1.00 93.00 112 TYR A N 1
ATOM 894 C CA . TYR A 1 112 ? 6.901 -10.179 -8.317 1.00 93.00 112 TYR A CA 1
ATOM 895 C C . TYR A 1 112 ? 7.600 -10.318 -9.683 1.00 93.00 112 TYR A C 1
ATOM 897 O O . TYR A 1 112 ? 7.057 -10.975 -10.565 1.00 93.00 112 TYR A O 1
ATOM 905 N N . ALA A 1 113 ? 8.801 -9.759 -9.871 1.00 92.12 113 ALA A N 1
ATOM 906 C CA . ALA A 1 113 ? 9.542 -9.871 -11.136 1.00 92.12 113 ALA A CA 1
ATOM 907 C C . ALA A 1 113 ? 11.067 -10.016 -10.977 1.00 92.12 113 ALA A C 1
ATOM 909 O O . ALA A 1 113 ? 11.787 -10.145 -11.965 1.00 92.12 113 ALA A O 1
ATOM 910 N N . GLY A 1 114 ? 11.572 -10.000 -9.742 1.00 93.62 114 GLY A N 1
ATOM 911 C CA . GLY A 1 114 ? 12.981 -10.234 -9.447 1.00 93.62 114 GLY A CA 1
ATOM 912 C C . GLY A 1 114 ? 13.917 -9.166 -10.016 1.00 93.62 114 GLY A C 1
ATOM 913 O O . GLY A 1 114 ? 13.552 -8.004 -10.206 1.00 93.62 114 GLY A O 1
ATOM 914 N N . ASP A 1 115 ? 15.159 -9.575 -10.262 1.00 93.06 115 ASP A N 1
ATOM 915 C CA . ASP A 1 115 ? 16.250 -8.690 -10.681 1.00 93.06 115 ASP A CA 1
ATOM 916 C C . ASP A 1 115 ? 16.081 -8.117 -12.094 1.00 93.06 115 ASP A C 1
ATOM 918 O O . ASP A 1 115 ? 16.743 -7.136 -12.439 1.00 93.06 115 ASP A O 1
ATOM 922 N N . ASP A 1 116 ? 15.188 -8.683 -12.904 1.00 91.00 116 ASP A N 1
ATOM 923 C CA . ASP A 1 116 ? 14.948 -8.229 -14.274 1.00 91.00 116 ASP A CA 1
ATOM 924 C C . ASP A 1 116 ? 14.254 -6.869 -14.339 1.00 91.00 116 ASP A C 1
ATOM 926 O O . ASP A 1 116 ? 14.531 -6.098 -15.257 1.00 91.00 116 ASP A O 1
ATOM 930 N N . LEU A 1 117 ? 13.439 -6.529 -13.333 1.00 90.00 117 LEU A N 1
ATOM 931 C CA . LEU A 1 117 ? 12.863 -5.186 -13.176 1.00 90.00 117 LEU A CA 1
ATOM 932 C C . LEU A 1 117 ? 13.684 -4.262 -12.265 1.00 90.00 117 LEU A C 1
ATOM 934 O O . LEU A 1 117 ? 13.299 -3.111 -12.041 1.00 90.00 117 LEU A O 1
ATOM 938 N N . GLY A 1 118 ? 14.822 -4.733 -11.751 1.00 90.19 118 GLY A N 1
ATOM 939 C CA . GLY A 1 118 ? 15.754 -3.890 -11.011 1.00 90.19 118 GLY A CA 1
ATOM 940 C C . GLY A 1 118 ? 16.426 -2.855 -11.916 1.00 90.19 118 GLY A C 1
ATOM 941 O O . GLY A 1 118 ? 16.741 -3.135 -13.072 1.00 90.19 118 GLY A O 1
ATOM 942 N N . MET A 1 119 ? 16.702 -1.659 -11.384 1.00 89.56 119 MET A N 1
ATOM 943 C CA . MET A 1 119 ? 17.554 -0.694 -12.089 1.00 89.56 119 MET A CA 1
ATOM 944 C C . MET A 1 119 ? 18.981 -1.249 -12.176 1.00 89.56 119 MET A C 1
ATOM 946 O O . MET A 1 119 ? 19.556 -1.640 -11.159 1.00 89.56 119 MET A O 1
ATOM 950 N N . LYS A 1 120 ? 19.551 -1.282 -13.383 1.00 90.75 120 LYS A N 1
ATOM 951 C CA . LYS A 1 120 ? 20.909 -1.769 -13.657 1.00 90.75 120 LYS A CA 1
ATOM 952 C C . LYS A 1 120 ? 21.726 -0.605 -14.214 1.00 90.75 120 LYS A C 1
ATOM 954 O O . LYS A 1 120 ? 21.301 0.007 -15.187 1.00 90.75 120 LYS A O 1
ATOM 959 N N . PHE A 1 121 ? 22.869 -0.321 -13.595 1.00 92.25 121 PHE A N 1
ATOM 960 C CA . PHE A 1 121 ? 23.786 0.743 -14.005 1.00 92.25 121 PHE A CA 1
ATOM 961 C C . PHE A 1 121 ? 25.204 0.188 -14.127 1.00 92.25 121 PHE A C 1
ATOM 963 O O . PHE A 1 121 ? 25.626 -0.642 -13.317 1.00 92.25 121 PHE A O 1
ATOM 970 N N . GLY A 1 122 ? 25.937 0.644 -15.136 1.00 94.94 122 GLY A N 1
ATOM 971 C CA . GLY A 1 122 ? 27.344 0.334 -15.334 1.00 94.94 122 GLY A CA 1
ATOM 972 C C . GLY A 1 122 ? 28.254 1.052 -14.335 1.00 94.94 122 GLY A C 1
ATOM 973 O O . GLY A 1 122 ? 27.895 2.062 -13.726 1.00 94.94 122 GLY A O 1
ATOM 974 N N . ASN A 1 123 ? 29.476 0.540 -14.178 1.00 95.00 123 ASN A N 1
ATOM 975 C CA . ASN A 1 123 ? 30.478 1.189 -13.337 1.00 95.00 123 ASN A CA 1
ATOM 976 C C . ASN A 1 123 ? 30.815 2.587 -13.884 1.00 95.00 123 ASN A C 1
ATOM 978 O O . ASN A 1 123 ? 31.202 2.722 -15.043 1.00 95.00 123 ASN A O 1
ATOM 982 N N . GLY A 1 124 ? 30.678 3.611 -13.042 1.00 94.31 124 GLY A N 1
ATOM 983 C CA . GLY A 1 124 ? 30.897 5.007 -13.424 1.00 94.31 124 GLY A CA 1
ATOM 984 C C . GLY A 1 124 ? 29.794 5.624 -14.293 1.00 94.31 124 GLY A C 1
ATOM 985 O O . GLY A 1 124 ? 29.990 6.736 -14.774 1.00 94.31 124 GLY A O 1
ATOM 986 N N . GLU A 1 125 ? 28.655 4.950 -14.500 1.00 95.94 125 GLU A N 1
ATOM 987 C CA . GLU A 1 125 ? 27.551 5.480 -15.308 1.00 95.94 125 GLU A CA 1
ATOM 988 C C . GLU A 1 125 ? 26.818 6.621 -14.573 1.00 95.94 125 GLU A C 1
ATOM 990 O O . GLU A 1 125 ? 26.195 6.385 -13.530 1.00 95.94 125 GLU A O 1
ATOM 995 N N . PRO A 1 126 ? 26.851 7.865 -15.090 1.00 93.19 126 PRO A N 1
ATOM 996 C CA . PRO A 1 126 ? 26.060 8.944 -14.523 1.00 93.19 126 PRO A CA 1
ATOM 997 C C . PRO A 1 126 ? 24.588 8.755 -14.900 1.00 93.19 126 PRO A C 1
ATOM 999 O O . PRO A 1 126 ? 24.245 8.678 -16.078 1.00 93.19 126 PRO A O 1
ATOM 1002 N N . TRP A 1 127 ? 23.697 8.754 -13.911 1.00 93.69 127 TRP A N 1
ATOM 1003 C CA . TRP A 1 127 ? 22.260 8.647 -14.147 1.00 93.69 127 TRP A CA 1
ATOM 1004 C C . TRP A 1 127 ? 21.472 9.641 -13.296 1.00 93.69 127 TRP A C 1
ATOM 1006 O O . TRP A 1 127 ? 21.885 10.052 -12.211 1.00 93.69 127 TRP A O 1
ATOM 1016 N N . LYS A 1 128 ? 20.306 10.036 -13.810 1.00 93.88 128 LYS A N 1
ATOM 1017 C CA . LYS A 1 128 ? 19.334 10.872 -13.107 1.00 93.88 128 LYS A CA 1
ATOM 1018 C C . LYS A 1 128 ? 17.937 10.512 -13.590 1.00 93.88 128 LYS A C 1
ATOM 1020 O O . LYS A 1 128 ? 17.687 10.494 -14.792 1.00 93.88 128 LYS A O 1
ATOM 1025 N N . LYS A 1 129 ? 17.018 10.265 -12.660 1.00 91.12 129 LYS A N 1
ATOM 1026 C CA . LYS A 1 129 ? 15.596 10.045 -12.945 1.00 91.12 129 LYS A CA 1
ATOM 1027 C C . LYS A 1 129 ? 14.754 10.867 -11.979 1.00 91.12 129 LYS A C 1
ATOM 1029 O O . LYS A 1 129 ? 15.124 11.034 -10.820 1.00 91.12 129 LYS A O 1
ATOM 1034 N N . VAL A 1 130 ? 13.642 11.393 -12.478 1.00 94.19 130 VAL A N 1
ATOM 1035 C CA . VAL A 1 130 ? 12.603 12.021 -11.661 1.00 94.19 130 VAL A CA 1
ATOM 1036 C C . VAL A 1 130 ? 11.508 10.984 -11.435 1.00 94.19 130 VAL A C 1
ATOM 1038 O O . VAL A 1 130 ? 11.088 10.320 -12.383 1.00 94.19 130 VAL A O 1
ATOM 1041 N N . PHE A 1 131 ? 11.086 10.838 -10.183 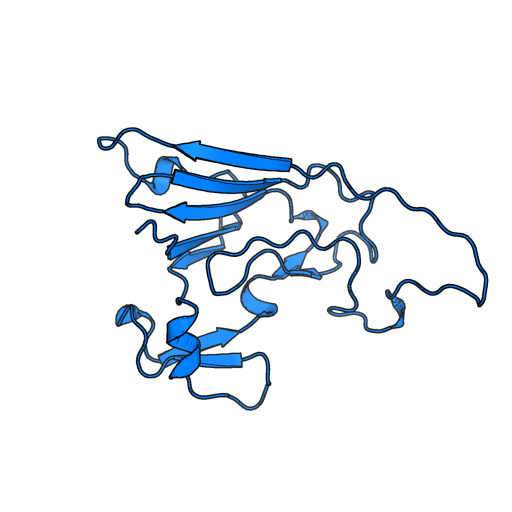1.00 94.94 131 PHE A N 1
ATOM 1042 C CA . PHE A 1 131 ? 9.949 10.015 -9.785 1.00 94.94 131 PHE A CA 1
ATOM 1043 C C . PHE A 1 131 ? 8.847 10.923 -9.249 1.00 94.94 131 PHE A C 1
ATOM 1045 O O . PHE A 1 131 ? 9.138 11.918 -8.580 1.00 94.94 131 PHE A O 1
ATOM 1052 N N . GLY A 1 132 ? 7.598 10.584 -9.544 1.00 94.69 132 GLY A N 1
ATOM 1053 C CA . GLY A 1 132 ? 6.438 11.382 -9.179 1.00 94.69 132 GLY A CA 1
ATOM 1054 C C . GLY A 1 132 ? 5.844 12.192 -10.340 1.00 94.69 132 GLY A C 1
ATOM 1055 O O . GLY A 1 132 ? 6.188 11.953 -11.496 1.00 94.69 132 GLY A O 1
ATOM 1056 N N . PRO A 1 133 ? 4.953 13.150 -10.032 1.00 95.12 133 PRO A N 1
ATOM 1057 C CA . PRO A 1 133 ? 4.662 13.642 -8.684 1.00 95.12 133 PRO A CA 1
ATOM 1058 C C . PRO A 1 133 ? 3.973 12.594 -7.802 1.00 95.12 133 PRO A C 1
ATOM 1060 O O . PRO A 1 133 ? 3.213 11.769 -8.293 1.00 95.12 133 PRO A O 1
ATOM 1063 N N . VAL A 1 134 ? 4.234 12.656 -6.498 1.00 95.88 134 VAL A N 1
ATOM 1064 C CA . VAL A 1 134 ? 3.466 11.965 -5.452 1.00 95.88 134 VAL A CA 1
ATOM 1065 C C . VAL A 1 134 ? 3.070 12.996 -4.407 1.00 95.88 134 VAL A C 1
ATOM 1067 O O . VAL A 1 134 ? 3.829 13.933 -4.147 1.00 95.88 134 VAL A O 1
ATOM 1070 N N . PHE A 1 135 ? 1.886 12.853 -3.824 1.00 97.00 135 PHE A N 1
ATOM 1071 C CA . PHE A 1 135 ? 1.387 13.792 -2.824 1.00 97.00 135 PHE A CA 1
ATOM 1072 C C . PHE A 1 135 ? 1.067 13.079 -1.521 1.00 97.00 135 PHE A C 1
ATOM 1074 O O . PHE A 1 135 ? 0.561 11.961 -1.514 1.00 97.00 135 PHE A O 1
ATOM 1081 N N . VAL A 1 136 ? 1.316 13.773 -0.414 1.00 97.06 136 VAL A N 1
ATOM 1082 C CA . VAL A 1 136 ? 0.824 13.380 0.904 1.00 97.06 136 VAL A CA 1
ATOM 1083 C C . VAL A 1 136 ? -0.323 14.310 1.263 1.00 97.06 136 VAL A C 1
ATOM 1085 O O . VAL A 1 136 ? -0.163 15.531 1.236 1.00 97.06 136 VAL A O 1
ATOM 1088 N N . TYR A 1 137 ? -1.477 13.739 1.588 1.00 96.75 137 TYR A N 1
ATOM 1089 C CA . TYR A 1 137 ? -2.666 14.488 1.975 1.00 96.75 137 TYR A CA 1
ATOM 1090 C C . TYR A 1 137 ? -3.071 14.153 3.408 1.00 96.75 137 TYR A C 1
ATOM 1092 O O . TYR A 1 137 ? -3.110 12.986 3.796 1.00 96.75 137 TYR A O 1
ATOM 1100 N N . LEU A 1 138 ? -3.377 15.188 4.190 1.00 95.56 138 LEU A N 1
ATOM 1101 C 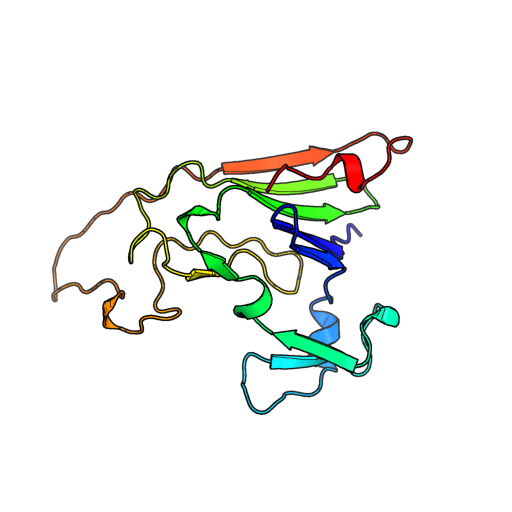CA . LEU A 1 138 ? -3.814 15.080 5.578 1.00 95.56 138 LEU A CA 1
ATOM 1102 C C . LEU A 1 138 ? -5.189 15.729 5.714 1.00 95.56 138 LEU A C 1
ATOM 1104 O O . LEU A 1 138 ? -5.381 16.870 5.291 1.00 95.56 138 LEU A O 1
ATOM 1108 N N . ASN A 1 139 ? -6.133 15.027 6.331 1.00 95.12 139 ASN A N 1
ATOM 1109 C CA . ASN A 1 139 ? -7.463 15.552 6.623 1.00 95.12 139 ASN A CA 1
ATOM 1110 C C . ASN A 1 139 ? -7.862 15.316 8.078 1.00 95.12 139 ASN A C 1
ATOM 1112 O O . ASN A 1 139 ? -7.325 14.456 8.770 1.00 95.12 139 ASN A O 1
ATOM 1116 N N . THR A 1 140 ? -8.818 16.114 8.542 1.00 95.00 140 THR A N 1
ATOM 1117 C CA . THR A 1 140 ? -9.429 16.003 9.867 1.00 95.00 140 THR A CA 1
ATOM 1118 C C . THR A 1 140 ? -10.921 16.283 9.752 1.00 95.00 140 THR A C 1
ATOM 1120 O O . THR A 1 140 ? -11.351 16.978 8.828 1.00 95.00 140 THR A O 1
ATOM 1123 N N . ILE A 1 141 ? -11.706 15.747 10.678 1.00 92.62 141 ILE A N 1
ATOM 1124 C CA . ILE A 1 141 ? -13.145 16.001 10.783 1.00 92.62 141 ILE A CA 1
ATOM 1125 C C . ILE A 1 141 ? -13.499 16.430 12.207 1.00 92.62 141 ILE A C 1
ATOM 1127 O O . ILE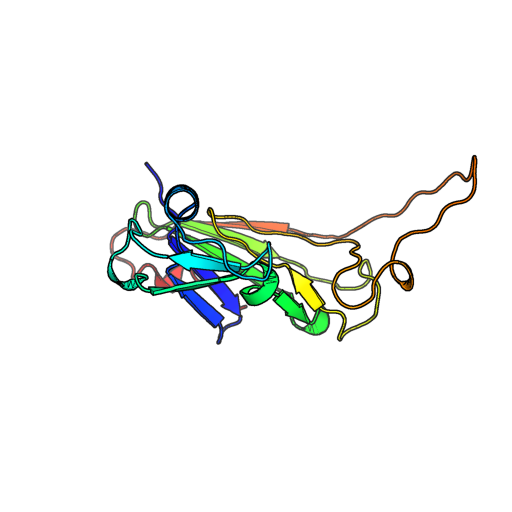 A 1 141 ? -12.755 16.172 13.155 1.00 92.62 141 ILE A O 1
ATOM 1131 N N . SER A 1 142 ? -14.646 17.084 12.381 1.00 87.56 142 SER A N 1
ATOM 1132 C CA . SER A 1 142 ? -15.127 17.434 13.717 1.00 87.56 142 SER A CA 1
ATOM 1133 C C . SER A 1 142 ? -15.589 16.191 14.483 1.00 87.56 142 SER A C 1
ATOM 1135 O O . SER A 1 142 ? -16.070 15.223 13.899 1.00 87.56 142 SER A O 1
ATOM 1137 N N . ALA A 1 143 ? -15.497 16.226 15.817 1.00 78.19 143 ALA A N 1
ATOM 1138 C CA . ALA A 1 143 ? -15.790 15.074 16.682 1.00 78.19 143 ALA A CA 1
ATOM 1139 C C . ALA A 1 143 ? -17.231 14.526 16.566 1.00 78.19 143 ALA A C 1
ATOM 1141 O O . ALA A 1 143 ? -17.503 13.398 16.961 1.00 78.19 143 ALA A O 1
ATOM 1142 N N . ASN A 1 144 ? -18.163 15.316 16.027 1.00 82.38 144 ASN A N 1
ATOM 1143 C CA . ASN A 1 144 ? -19.549 14.912 15.775 1.00 82.38 144 ASN A CA 1
ATOM 1144 C C . ASN A 1 144 ? -19.749 14.187 14.426 1.00 82.38 144 ASN A C 1
ATOM 1146 O O . ASN A 1 144 ? -20.855 13.729 14.141 1.00 82.38 144 ASN A O 1
ATOM 1150 N N . GLN A 1 145 ? -18.718 14.094 13.583 1.00 83.56 145 GLN A N 1
ATOM 1151 C CA . GLN A 1 145 ? -18.771 13.408 12.296 1.00 83.56 145 GLN A CA 1
ATOM 1152 C C . GLN A 1 145 ? -18.275 11.965 12.429 1.00 83.56 145 GLN A C 1
ATOM 1154 O O . GLN A 1 145 ? -17.378 11.655 13.210 1.00 83.56 145 GLN A O 1
ATOM 1159 N N . LYS A 1 146 ? -18.856 11.053 11.639 1.00 85.56 146 LYS A N 1
ATOM 1160 C CA . LYS A 1 146 ? -18.421 9.651 11.624 1.00 85.56 146 LYS A CA 1
ATOM 1161 C C . LYS A 1 146 ? -16.998 9.568 11.058 1.00 85.56 146 LYS A C 1
ATOM 1163 O O . LYS A 1 146 ? -16.806 10.019 9.932 1.00 85.56 146 LYS A O 1
ATOM 1168 N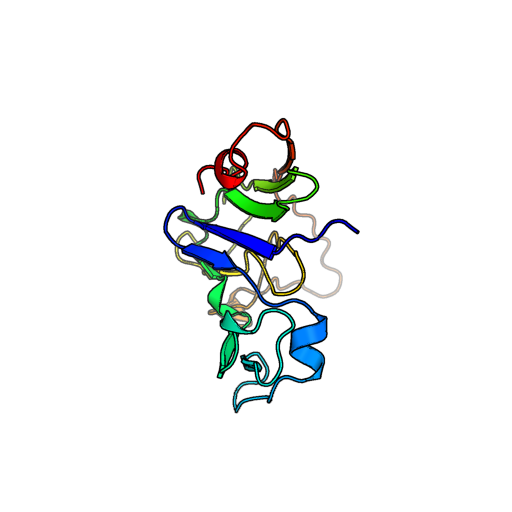 N . PRO A 1 147 ? -16.045 8.898 11.723 1.00 81.56 147 PRO A N 1
ATOM 1169 C CA . PRO A 1 147 ? -14.655 8.809 11.257 1.00 81.56 147 PRO A CA 1
ATOM 1170 C C . PRO A 1 147 ? -14.461 8.196 9.867 1.00 81.56 147 PRO A C 1
ATOM 1172 O O . PRO A 1 147 ? -13.497 8.516 9.185 1.00 81.56 147 PRO A O 1
ATOM 1175 N N . ARG A 1 148 ? -15.418 7.399 9.373 1.00 84.12 148 ARG A N 1
ATOM 1176 C CA . ARG A 1 148 ? -15.437 6.952 7.966 1.00 84.12 148 ARG A CA 1
ATOM 1177 C C . ARG A 1 148 ? -15.505 8.100 6.949 1.00 84.12 148 ARG A C 1
ATOM 1179 O O . ARG A 1 148 ? -15.155 7.886 5.799 1.00 84.12 148 ARG A O 1
ATOM 1186 N N . ALA A 1 149 ? -15.916 9.302 7.350 1.00 86.00 149 ALA A N 1
ATOM 1187 C CA . ALA A 1 149 ? -15.864 10.495 6.507 1.00 86.00 149 ALA A CA 1
ATOM 1188 C C . ALA A 1 149 ? -14.426 10.949 6.189 1.00 86.00 149 ALA A C 1
ATOM 1190 O O . ALA A 1 149 ? -14.241 11.762 5.291 1.00 86.00 149 ALA A O 1
ATOM 1191 N N . LEU A 1 150 ? -13.416 10.424 6.895 1.00 86.50 150 LEU A N 1
ATOM 1192 C CA . LEU A 1 150 ? -12.006 10.662 6.581 1.00 86.50 150 LEU A CA 1
ATOM 1193 C C . LEU A 1 150 ? -11.521 9.863 5.369 1.00 86.50 150 LEU A C 1
ATOM 1195 O O . LEU A 1 150 ? -10.476 10.218 4.830 1.00 86.50 150 LEU A O 1
ATOM 1199 N N . LEU A 1 151 ? -12.235 8.801 4.965 1.00 87.50 151 LEU A N 1
ATOM 1200 C CA . LEU A 1 151 ? -11.800 7.901 3.898 1.00 87.50 151 LEU A CA 1
ATOM 1201 C C . LEU A 1 151 ? -11.686 8.640 2.559 1.00 87.50 151 LEU A C 1
ATOM 1203 O O . LEU A 1 151 ? -12.667 9.196 2.060 1.00 87.50 151 LEU A O 1
ATOM 1207 N N . GLY A 1 152 ? -10.492 8.606 1.967 1.00 77.19 152 GLY A N 1
ATOM 1208 C CA . GLY A 1 152 ? -10.304 8.914 0.556 1.00 77.19 152 GLY A CA 1
ATOM 1209 C C . GLY A 1 152 ? -10.947 7.833 -0.315 1.00 77.19 152 GLY A C 1
ATOM 1210 O O . GLY A 1 152 ? -11.013 6.670 0.085 1.00 77.19 152 GLY A O 1
ATOM 1211 N N . ARG A 1 153 ? -11.423 8.208 -1.507 1.00 80.12 153 ARG A N 1
ATOM 1212 C CA . ARG A 1 153 ? -11.773 7.215 -2.534 1.00 80.12 153 ARG A CA 1
ATOM 1213 C C . ARG A 1 153 ? -10.479 6.632 -3.081 1.00 80.12 153 ARG A C 1
ATOM 1215 O O . ARG A 1 153 ? -9.658 7.402 -3.585 1.00 80.12 153 ARG A O 1
ATOM 1222 N N . CYS A 1 154 ? -10.322 5.325 -2.911 1.00 79.19 154 CYS A N 1
ATOM 1223 C CA . CYS A 1 154 ? -9.106 4.584 -3.219 1.00 79.19 154 CYS A CA 1
ATOM 1224 C C . CYS A 1 154 ? -9.288 3.806 -4.520 1.00 79.19 154 CYS A C 1
ATOM 1226 O O . CYS A 1 154 ? -10.162 2.903 -4.534 1.00 79.19 154 CYS A O 1
#

Organism: NCBI:txid561372

Sequence (154 aa):
MIRFHYMAVSDQRQRIMPMDVDGETAQKLDYPEAVRLTKPTNPELKGEVDDKYQCSCDDKDNRVHGWICYEPAVGFWMITPSNEFHTGGPFKQDLTSHVGPTVLSMFVSKHYAGDDLGMKFGNGEPWKKVFGPVFVYLNTISANQKPRALLGRC

Secondary structure (DSSP, 8-state):
---EEEEEEETTEEEE---HHHHHTSEE-SSTTEEE-SS-SSGGGTTPEEEGGGGEEEGGG-SEEEEEETTTTEEEEEE----TT-SS-TT-EEE-EETTTEE---SS--TTTGGGGS----TT----------EEEEEE--TTS-GGGGPPP-